Protein AF-A0AAT9S379-F1 (afdb_monomer_lite)

pLDDT: mean 92.5, std 10.93, range [44.72, 98.56]

Structure (mmCIF, N/CA/C/O backbone):
data_AF-A0AAT9S379-F1
#
_entry.id   AF-A0AAT9S379-F1
#
loop_
_atom_site.group_PDB
_atom_site.id
_atom_site.type_symbol
_atom_site.label_atom_id
_atom_site.label_alt_id
_atom_site.label_comp_id
_atom_site.label_asym_id
_atom_site.label_entity_id
_atom_site.label_seq_id
_atom_site.pdbx_PDB_ins_code
_atom_site.Cartn_x
_atom_site.Cartn_y
_atom_site.Cartn_z
_atom_site.occupancy
_atom_site.B_iso_or_equiv
_atom_site.auth_seq_id
_atom_site.auth_comp_id
_atom_site.auth_asym_id
_atom_site.auth_atom_id
_atom_site.pdbx_PDB_model_num
ATOM 1 N N . MET A 1 1 ? 21.542 -2.681 -15.987 1.00 76.50 1 MET A N 1
ATOM 2 C CA . MET A 1 1 ? 21.810 -1.825 -14.808 1.00 76.50 1 MET A CA 1
ATOM 3 C C . MET A 1 1 ? 20.567 -1.821 -13.936 1.00 76.50 1 MET A C 1
ATOM 5 O O . MET A 1 1 ? 19.486 -1.936 -14.499 1.00 76.50 1 MET A O 1
ATOM 9 N N . GLY A 1 2 ? 20.700 -1.738 -12.613 1.00 96.31 2 GLY A N 1
ATOM 10 C CA . GLY A 1 2 ? 19.560 -1.820 -11.698 1.00 96.31 2 GLY A CA 1
ATOM 11 C C . GLY A 1 2 ? 19.837 -1.152 -10.355 1.00 96.31 2 GLY A C 1
ATOM 12 O O . GLY A 1 2 ? 20.977 -0.794 -10.064 1.00 96.31 2 GLY A O 1
ATOM 13 N N . TYR A 1 3 ? 18.779 -1.002 -9.565 1.00 97.56 3 TYR A N 1
ATOM 14 C CA . TYR A 1 3 ? 18.796 -0.407 -8.231 1.00 97.56 3 TYR A CA 1
ATOM 15 C C . TYR A 1 3 ? 18.141 -1.364 -7.233 1.00 97.56 3 TYR A C 1
ATOM 17 O O . TYR A 1 3 ? 17.264 -2.142 -7.608 1.00 97.56 3 TYR A O 1
ATOM 25 N N . ALA A 1 4 ? 18.562 -1.291 -5.970 1.00 97.38 4 ALA A N 1
ATOM 26 C CA . ALA A 1 4 ? 18.000 -2.072 -4.874 1.00 97.38 4 ALA A CA 1
ATOM 27 C C . ALA A 1 4 ? 17.425 -1.137 -3.804 1.00 97.38 4 ALA A C 1
ATOM 29 O O . ALA A 1 4 ? 18.088 -0.190 -3.378 1.00 97.38 4 ALA A O 1
ATOM 30 N N . LEU A 1 5 ? 16.196 -1.419 -3.371 1.00 96.81 5 LEU A N 1
ATOM 31 C CA . LEU A 1 5 ? 15.569 -0.770 -2.224 1.00 96.81 5 LEU A CA 1
ATOM 32 C C . LEU A 1 5 ? 15.766 -1.654 -0.989 1.00 96.81 5 LEU A C 1
ATOM 34 O O . LEU A 1 5 ? 15.334 -2.805 -0.977 1.00 96.81 5 LEU A O 1
ATOM 38 N N . HIS A 1 6 ? 16.388 -1.105 0.052 1.00 97.06 6 HIS A N 1
ATOM 39 C CA . HIS A 1 6 ? 16.580 -1.776 1.336 1.00 97.06 6 HIS A CA 1
ATOM 40 C C . HIS A 1 6 ? 15.665 -1.133 2.392 1.00 97.06 6 HIS A C 1
ATOM 42 O O . HIS A 1 6 ? 15.933 -0.001 2.794 1.00 97.06 6 HIS A O 1
ATOM 48 N N . PRO A 1 7 ? 14.575 -1.794 2.826 1.00 94.44 7 PRO A N 1
ATOM 49 C CA . PRO A 1 7 ? 13.669 -1.234 3.825 1.00 94.44 7 PRO A CA 1
ATOM 50 C C . PRO A 1 7 ? 14.271 -1.290 5.236 1.00 94.44 7 PRO A C 1
ATOM 52 O O . PRO A 1 7 ? 15.012 -2.210 5.572 1.00 94.44 7 PRO A O 1
ATOM 55 N N . GLU A 1 8 ? 13.869 -0.358 6.102 1.00 96.00 8 GLU A N 1
ATOM 56 C CA . GLU A 1 8 ? 14.301 -0.295 7.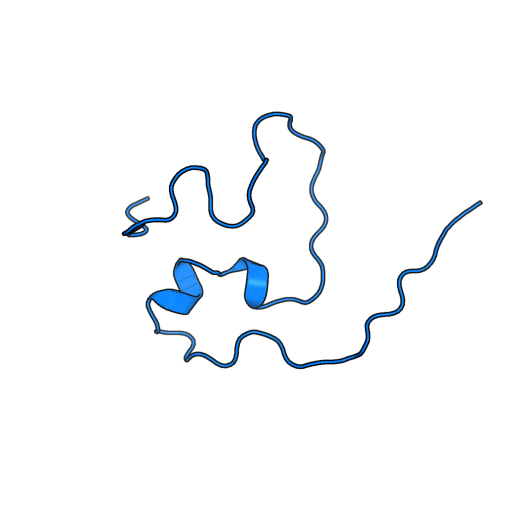511 1.00 96.00 8 GLU A CA 1
ATOM 57 C C . GLU A 1 8 ? 13.715 -1.412 8.402 1.00 96.00 8 GLU A C 1
ATOM 59 O O . GLU A 1 8 ? 14.076 -1.522 9.570 1.00 96.00 8 GLU A O 1
ATOM 64 N N . GLY A 1 9 ? 12.787 -2.230 7.887 1.00 92.56 9 GLY A N 1
ATOM 65 C CA . GLY A 1 9 ? 12.212 -3.366 8.624 1.00 92.56 9 GLY A CA 1
ATOM 66 C C . GLY A 1 9 ? 11.263 -2.986 9.771 1.00 92.56 9 GLY A C 1
ATOM 67 O O . GLY A 1 9 ? 11.115 -3.745 10.726 1.00 92.56 9 GLY A O 1
ATOM 68 N N . ARG A 1 10 ? 10.627 -1.811 9.707 1.00 97.38 10 ARG A N 1
ATOM 69 C CA . ARG A 1 10 ? 9.651 -1.345 10.712 1.00 97.38 10 ARG A CA 1
ATOM 70 C C . ARG A 1 10 ? 8.294 -2.042 10.526 1.00 97.38 10 ARG A C 1
ATOM 72 O O . ARG A 1 10 ? 8.015 -2.453 9.409 1.00 97.38 10 ARG A O 1
ATOM 79 N N . PRO A 1 11 ? 7.434 -2.162 11.554 1.00 96.94 11 PRO A N 1
ATOM 80 C CA . PRO A 1 11 ? 6.123 -2.804 11.411 1.00 96.94 11 PRO A CA 1
ATOM 81 C C . PRO A 1 11 ? 5.185 -2.106 10.409 1.00 96.94 11 PRO A C 1
ATOM 83 O O . PRO A 1 11 ? 5.237 -0.888 10.245 1.00 96.94 11 PRO A O 1
ATOM 86 N N . VAL A 1 12 ? 4.302 -2.890 9.779 1.00 97.38 12 VAL A N 1
ATOM 87 C CA . VAL A 1 12 ? 3.129 -2.407 9.021 1.00 97.38 12 VAL A CA 1
ATOM 88 C C . VAL A 1 12 ? 1.992 -1.980 9.962 1.00 97.38 12 VAL A C 1
ATOM 90 O O . VAL A 1 12 ? 2.140 -2.025 11.185 1.00 97.38 12 VAL A O 1
ATOM 93 N N . LEU A 1 13 ? 0.844 -1.586 9.402 1.00 97.56 13 LEU A N 1
ATOM 94 C CA . LEU A 1 13 ? -0.383 -1.319 10.154 1.00 97.56 13 LEU A CA 1
ATOM 95 C C . LEU A 1 13 ? -0.714 -2.482 11.108 1.00 97.56 13 LEU A C 1
ATOM 97 O O . LEU A 1 13 ? -0.866 -3.623 10.679 1.00 97.56 13 LEU A O 1
ATOM 101 N N . LEU A 1 14 ? -0.844 -2.161 12.398 1.00 98.00 14 LEU A N 1
ATOM 102 C CA . LEU A 1 14 ? -1.125 -3.124 13.475 1.00 98.00 14 LEU A CA 1
ATOM 103 C C . LEU A 1 14 ? -2.612 -3.221 13.840 1.00 98.00 14 LEU A C 1
ATOM 105 O O . LEU A 1 14 ? -2.970 -3.950 14.762 1.00 98.00 14 LEU A O 1
ATOM 109 N N . ALA A 1 15 ? -3.465 -2.438 13.178 1.00 97.69 15 ALA A N 1
ATOM 110 C CA . ALA A 1 15 ? -4.897 -2.439 13.437 1.00 97.69 15 ALA A CA 1
ATOM 111 C C . ALA A 1 15 ? -5.510 -3.814 13.130 1.00 97.69 15 ALA A C 1
ATOM 113 O O . ALA A 1 15 ? -5.029 -4.536 12.255 1.00 97.69 15 ALA A O 1
ATOM 114 N N . ASP A 1 16 ? -6.582 -4.152 13.847 1.00 97.12 16 ASP A N 1
ATOM 115 C CA . ASP A 1 16 ? -7.307 -5.404 13.643 1.00 97.12 16 ASP A CA 1
ATOM 116 C C . ASP A 1 16 ? -7.785 -5.537 12.188 1.00 97.12 16 ASP A C 1
ATOM 118 O O . ASP A 1 16 ? -8.167 -4.548 11.552 1.00 97.12 16 ASP A O 1
ATOM 122 N N . ALA A 1 17 ? -7.779 -6.762 11.663 1.00 93.06 17 ALA A N 1
ATOM 123 C CA . ALA A 1 17 ? -8.171 -7.032 10.285 1.00 93.06 17 ALA A CA 1
ATOM 124 C C . ALA A 1 17 ? -9.628 -6.637 9.979 1.00 93.06 17 ALA A C 1
ATOM 126 O O . ALA A 1 17 ? -9.921 -6.317 8.832 1.00 93.06 17 ALA A O 1
ATOM 127 N N . ALA A 1 18 ? -10.512 -6.625 10.982 1.00 94.56 18 ALA A N 1
ATOM 128 C CA . ALA A 1 18 ? -11.910 -6.209 10.871 1.00 94.56 18 ALA A CA 1
ATOM 129 C C . ALA A 1 18 ? -12.136 -4.711 11.163 1.00 94.56 18 ALA A C 1
ATOM 131 O O . ALA A 1 18 ? -13.276 -4.251 11.224 1.00 94.56 18 ALA A O 1
ATOM 132 N N . SER A 1 19 ? -11.076 -3.932 11.397 1.00 95.06 19 SER A N 1
ATOM 133 C CA . SER A 1 19 ? -11.203 -2.501 11.678 1.00 95.06 19 SER A CA 1
ATOM 134 C C . SER A 1 19 ? -11.445 -1.683 10.405 1.00 95.06 19 SER A C 1
ATOM 136 O O . SER A 1 19 ? -10.780 -1.881 9.394 1.00 95.06 19 SER A O 1
ATOM 138 N N . ALA A 1 20 ? -12.307 -0.666 10.477 1.00 92.31 20 ALA A N 1
ATOM 139 C CA . ALA A 1 20 ? -12.581 0.219 9.335 1.00 92.31 20 ALA A CA 1
ATOM 140 C C . ALA A 1 20 ? -11.328 0.953 8.809 1.00 92.31 20 ALA A C 1
ATOM 142 O O . ALA A 1 20 ? -11.248 1.319 7.638 1.00 92.31 20 ALA A O 1
ATOM 143 N N . ILE A 1 21 ? -10.322 1.174 9.665 1.00 94.06 21 ILE A N 1
ATOM 144 C CA . ILE A 1 21 ? -9.056 1.784 9.241 1.00 94.06 21 ILE A CA 1
ATOM 145 C C . ILE A 1 21 ? -8.231 0.843 8.357 1.00 94.06 21 ILE A C 1
ATOM 147 O O . ILE A 1 21 ? -7.510 1.330 7.489 1.00 94.06 21 ILE A O 1
ATOM 151 N N . ARG A 1 22 ? -8.349 -0.484 8.525 1.00 94.19 22 ARG A N 1
ATOM 152 C CA . ARG A 1 22 ? -7.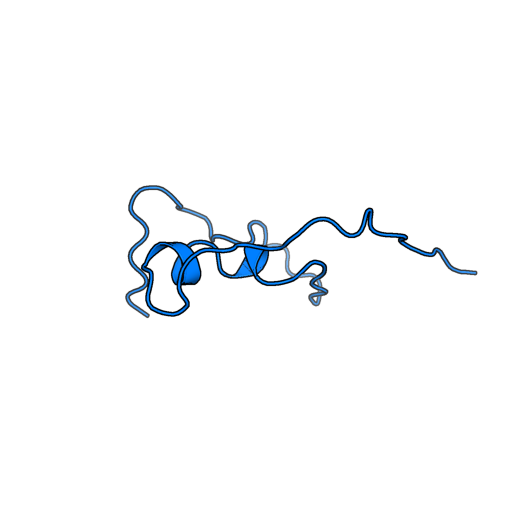694 -1.447 7.632 1.00 94.19 22 ARG A CA 1
ATOM 153 C C . ARG A 1 22 ? -8.167 -1.252 6.195 1.00 94.19 22 ARG A C 1
ATOM 155 O O . ARG A 1 22 ? -7.339 -1.319 5.293 1.00 94.19 22 ARG A O 1
ATOM 162 N N . ASP A 1 23 ? -9.459 -1.004 5.990 1.00 92.50 23 ASP A N 1
ATOM 163 C CA . ASP A 1 23 ? -10.029 -0.832 4.650 1.00 92.50 23 ASP A CA 1
ATOM 164 C C . ASP A 1 23 ? -9.602 0.508 4.050 1.00 92.50 23 ASP A C 1
ATOM 166 O O . ASP A 1 23 ? -9.021 0.556 2.968 1.00 92.50 23 ASP A O 1
ATOM 170 N N . ARG A 1 24 ? -9.736 1.591 4.821 1.00 93.94 24 ARG A N 1
ATOM 171 C CA . ARG A 1 24 ? -9.363 2.946 4.382 1.00 93.94 24 ARG A CA 1
ATOM 172 C C . ARG A 1 24 ? -7.861 3.139 4.145 1.00 93.94 24 ARG A C 1
ATOM 174 O O . ARG A 1 24 ? -7.468 4.034 3.403 1.00 93.94 24 ARG A O 1
ATOM 181 N N . ALA A 1 25 ? -7.015 2.344 4.800 1.00 95.56 25 ALA A N 1
ATOM 182 C CA . ALA A 1 25 ? -5.558 2.431 4.717 1.00 95.56 25 ALA A CA 1
ATOM 183 C C . ALA A 1 25 ? -4.916 1.092 4.318 1.00 95.56 25 ALA A C 1
ATOM 185 O O . ALA A 1 25 ? -3.844 0.739 4.815 1.00 95.56 25 ALA A O 1
ATOM 186 N N . ALA A 1 26 ? -5.543 0.347 3.401 1.00 96.12 26 ALA A N 1
ATOM 187 C CA . ALA A 1 26 ? -5.076 -0.976 2.978 1.00 96.12 26 ALA A CA 1
ATOM 188 C C . ALA A 1 26 ? -3.605 -0.986 2.517 1.00 96.12 26 ALA A C 1
ATOM 190 O O . ALA A 1 26 ? -2.876 -1.949 2.777 1.00 96.12 26 ALA A O 1
ATOM 191 N N . PHE A 1 27 ? -3.130 0.110 1.915 1.00 96.69 27 PHE A N 1
ATOM 192 C CA . PHE A 1 27 ? -1.735 0.267 1.493 1.00 96.69 27 PHE A CA 1
ATOM 193 C C . PHE A 1 27 ? -0.732 0.116 2.647 1.00 96.69 27 PHE A C 1
ATOM 195 O O . PHE A 1 27 ? 0.363 -0.405 2.442 1.00 96.69 27 PHE A O 1
ATOM 202 N N . ALA A 1 28 ? -1.114 0.501 3.868 1.00 97.44 28 ALA A N 1
ATOM 203 C CA . ALA A 1 28 ? -0.263 0.432 5.050 1.00 97.44 28 ALA A CA 1
ATOM 204 C C . ALA A 1 28 ? -0.084 -1.001 5.585 1.00 97.44 28 ALA A C 1
ATOM 206 O O . ALA A 1 28 ? 0.707 -1.209 6.502 1.00 97.44 28 ALA A O 1
ATOM 207 N N . THR A 1 29 ? -0.789 -1.997 5.028 1.00 97.25 29 THR A N 1
ATOM 208 C CA . THR A 1 29 ? -0.685 -3.418 5.423 1.00 97.25 29 THR A CA 1
ATOM 209 C C . THR A 1 29 ? 0.500 -4.153 4.785 1.00 97.25 29 THR A C 1
ATOM 211 O O . THR A 1 29 ? 0.768 -5.309 5.125 1.00 97.25 29 THR A O 1
ATOM 214 N N . LYS A 1 30 ? 1.224 -3.507 3.861 1.00 97.12 30 LYS A N 1
ATOM 215 C CA . LYS A 1 30 ? 2.403 -4.043 3.163 1.00 97.12 30 LYS A CA 1
ATOM 216 C C . LYS A 1 30 ? 3.493 -2.973 3.076 1.00 97.12 30 LYS A C 1
ATOM 218 O O . LYS A 1 30 ? 3.202 -1.784 3.074 1.00 97.12 30 LYS A O 1
ATOM 223 N N . HIS A 1 31 ? 4.753 -3.396 2.966 1.00 97.12 31 HIS A N 1
ATOM 224 C CA . HIS A 1 31 ? 5.892 -2.475 2.839 1.00 97.12 31 HIS A CA 1
ATOM 225 C C . HIS A 1 31 ? 6.100 -1.915 1.431 1.00 97.12 31 HIS A C 1
ATOM 227 O O . HIS A 1 31 ? 6.696 -0.853 1.289 1.00 97.12 31 HIS A O 1
ATOM 233 N N . LEU A 1 32 ? 5.671 -2.642 0.399 1.00 96.94 32 LEU A N 1
ATOM 234 C CA . LEU A 1 32 ? 5.924 -2.285 -0.990 1.00 96.94 32 LEU A CA 1
ATOM 235 C C . LEU A 1 32 ? 4.759 -2.727 -1.871 1.00 96.94 32 LEU A C 1
ATOM 237 O O . LEU A 1 32 ? 4.265 -3.847 -1.738 1.00 96.94 32 LEU A O 1
ATOM 241 N N . TRP A 1 33 ? 4.398 -1.845 -2.796 1.00 97.88 33 TRP A N 1
ATOM 242 C CA . TRP A 1 33 ? 3.450 -2.072 -3.878 1.00 97.88 33 TRP A CA 1
ATOM 243 C C . TRP A 1 33 ? 4.112 -1.644 -5.186 1.00 97.88 33 TRP A C 1
ATOM 245 O O . TRP A 1 33 ? 4.939 -0.732 -5.195 1.00 97.88 33 TRP A O 1
ATOM 255 N N . VAL A 1 34 ? 3.758 -2.308 -6.280 1.00 97.94 34 VAL A N 1
ATOM 256 C CA . VAL A 1 34 ? 4.183 -1.938 -7.631 1.00 97.94 34 VAL A CA 1
ATOM 257 C C . VAL A 1 34 ? 2.954 -2.025 -8.517 1.00 97.94 34 VAL A C 1
ATOM 259 O O . VAL A 1 34 ? 2.291 -3.061 -8.536 1.00 97.94 34 VAL A O 1
ATOM 262 N N . THR A 1 35 ? 2.655 -0.949 -9.233 1.00 97.81 35 THR A N 1
ATOM 263 C CA . THR A 1 35 ? 1.538 -0.869 -10.175 1.00 97.81 35 THR A CA 1
ATOM 264 C C . THR A 1 35 ? 2.063 -0.604 -11.581 1.00 97.81 35 THR A C 1
ATOM 266 O O . THR A 1 35 ? 3.194 -0.143 -11.771 1.00 97.81 35 THR A O 1
ATOM 269 N N . ALA A 1 36 ? 1.247 -0.924 -12.584 1.00 98.56 36 ALA A N 1
ATOM 270 C CA . ALA A 1 36 ? 1.439 -0.332 -13.898 1.00 98.56 36 ALA A CA 1
ATOM 271 C C . ALA A 1 36 ? 1.164 1.175 -13.791 1.00 98.56 36 ALA A C 1
ATOM 273 O O . ALA A 1 36 ? 0.346 1.599 -12.981 1.00 98.56 36 ALA A O 1
ATOM 274 N N . TYR A 1 37 ? 1.863 1.983 -14.585 1.00 98.06 37 TYR A N 1
ATOM 275 C CA . TYR A 1 37 ? 1.615 3.419 -14.587 1.00 98.06 37 TYR A CA 1
ATOM 276 C C . TYR A 1 37 ? 0.221 3.728 -15.143 1.00 98.06 37 TYR A C 1
ATOM 278 O O . TYR A 1 37 ? -0.085 3.343 -16.272 1.00 98.06 37 TYR A O 1
ATOM 286 N N . ASP A 1 38 ? -0.551 4.489 -14.374 1.00 98.25 38 ASP A N 1
ATOM 287 C CA . ASP A 1 38 ? -1.803 5.114 -14.780 1.00 98.25 38 ASP A CA 1
ATOM 288 C C . ASP A 1 38 ? -1.804 6.571 -14.260 1.00 98.25 38 ASP A C 1
ATOM 290 O O . ASP A 1 38 ? -1.541 6.791 -13.072 1.00 98.25 38 ASP A O 1
ATOM 294 N N . PRO A 1 39 ? -2.021 7.592 -15.115 1.00 97.88 39 PRO A N 1
ATOM 295 C CA . PRO A 1 39 ? -2.029 8.997 -14.693 1.00 97.88 39 PRO A CA 1
ATOM 296 C C . PRO A 1 39 ? -3.132 9.356 -13.682 1.00 97.88 39 PRO A C 1
ATOM 298 O O . PRO A 1 39 ? -3.032 10.409 -13.034 1.00 97.88 39 PRO A O 1
ATOM 301 N N . ASP A 1 40 ? -4.169 8.530 -13.546 1.00 97.94 40 ASP A N 1
ATOM 302 C CA . ASP A 1 40 ? -5.277 8.748 -12.617 1.00 97.94 40 ASP A CA 1
ATOM 303 C C . ASP A 1 40 ? -5.077 8.026 -11.270 1.00 97.94 40 ASP A C 1
ATOM 305 O O . ASP A 1 40 ? -5.607 8.474 -10.254 1.00 97.94 40 ASP A O 1
ATOM 309 N N . GLU A 1 41 ? -4.211 7.010 -11.191 1.00 97.69 41 GLU A N 1
ATOM 310 C CA . GLU A 1 41 ? -3.864 6.319 -9.938 1.00 97.69 41 GLU A CA 1
ATOM 311 C C . GLU A 1 41 ? -2.798 7.081 -9.128 1.00 97.69 41 GLU A C 1
ATOM 313 O O . GLU A 1 41 ? -1.626 6.707 -9.047 1.00 97.69 41 GLU A O 1
ATOM 318 N N . ARG A 1 42 ? -3.204 8.196 -8.513 1.00 96.62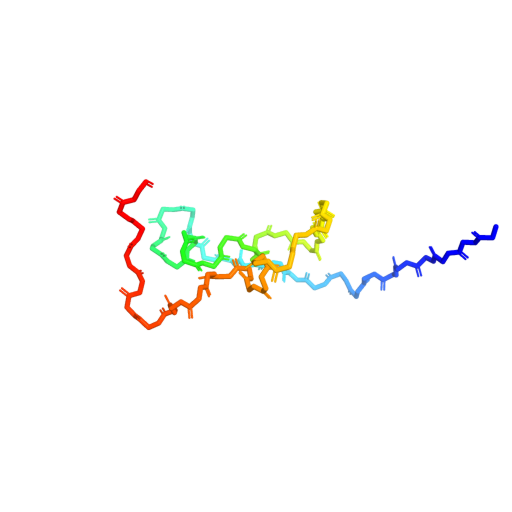 42 ARG A N 1
ATOM 319 C CA . ARG A 1 42 ? -2.269 9.123 -7.843 1.00 96.62 42 ARG A CA 1
ATOM 320 C C . ARG A 1 42 ? -2.081 8.865 -6.353 1.00 96.62 42 ARG A C 1
ATOM 322 O O . ARG A 1 42 ? -1.030 9.203 -5.805 1.00 96.62 42 ARG A O 1
ATOM 329 N N . TYR A 1 43 ? -3.090 8.304 -5.689 1.00 96.69 43 TYR A N 1
ATOM 330 C CA . TYR A 1 43 ? -3.137 8.208 -4.230 1.00 96.69 43 TYR A CA 1
ATOM 331 C C . TYR A 1 43 ? -3.542 6.802 -3.776 1.00 96.69 43 TYR A C 1
ATOM 333 O O . TYR A 1 43 ? -4.601 6.316 -4.166 1.00 96.69 43 TYR A O 1
ATOM 341 N N . PRO A 1 44 ? -2.776 6.159 -2.877 1.00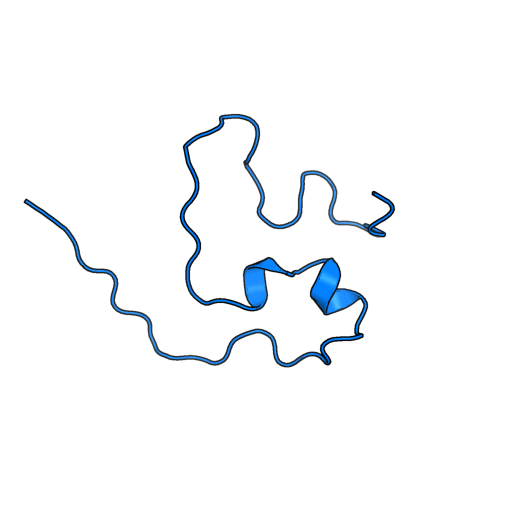 95.94 44 PRO A N 1
ATOM 342 C CA . PRO A 1 44 ? -3.063 4.794 -2.431 1.00 95.94 44 PRO A CA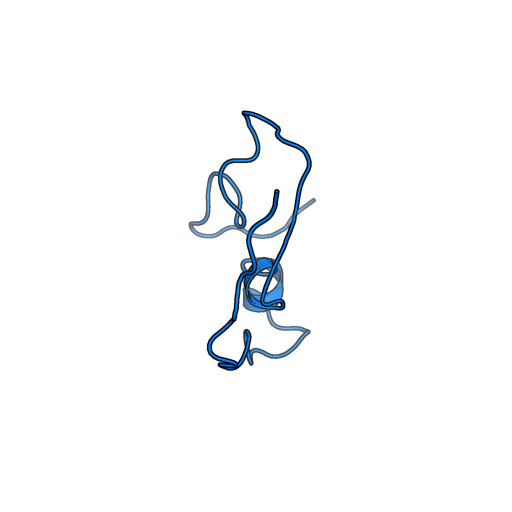 1
ATOM 343 C C . PRO A 1 44 ? -4.302 4.681 -1.523 1.00 95.94 44 PRO A C 1
ATOM 345 O O . PRO A 1 44 ? -4.689 3.576 -1.155 1.00 95.94 44 PRO A O 1
ATOM 348 N N . ALA A 1 45 ? -4.892 5.815 -1.132 1.00 95.12 45 ALA A N 1
ATOM 349 C CA . ALA A 1 45 ? -6.124 5.910 -0.350 1.00 95.12 45 ALA A CA 1
ATOM 350 C C . ALA A 1 45 ? -7.296 6.517 -1.155 1.00 95.12 45 ALA A C 1
ATOM 352 O O . ALA A 1 45 ? -8.325 6.850 -0.570 1.00 95.12 45 ALA A O 1
ATOM 353 N N . GLY A 1 46 ? -7.133 6.687 -2.474 1.00 93.56 46 GLY A N 1
ATOM 354 C CA . GLY A 1 46 ? -8.097 7.361 -3.347 1.00 93.56 46 GLY A CA 1
ATOM 355 C C . GLY A 1 46 ? -8.028 8.892 -3.287 1.00 93.56 46 GLY A C 1
ATOM 356 O O . GLY A 1 46 ? -7.255 9.473 -2.524 1.00 93.56 46 GLY A O 1
ATOM 357 N N . ASP A 1 47 ? -8.847 9.546 -4.112 1.00 94.88 47 ASP A N 1
ATOM 358 C CA . ASP A 1 47 ? -8.840 11.008 -4.276 1.00 94.88 47 ASP A CA 1
ATOM 359 C C . ASP A 1 47 ? -9.435 11.768 -3.078 1.00 94.88 47 ASP A C 1
ATOM 361 O O . ASP A 1 47 ? -9.027 12.893 -2.785 1.00 94.88 47 ASP A O 1
ATOM 365 N N . PHE A 1 48 ? -10.387 11.156 -2.363 1.00 94.19 48 PHE A N 1
ATOM 366 C CA . PHE A 1 48 ? -11.101 11.774 -1.244 1.00 94.19 48 PHE A CA 1
ATOM 367 C C . PHE A 1 48 ? -11.041 10.884 -0.002 1.00 94.19 48 PHE A C 1
A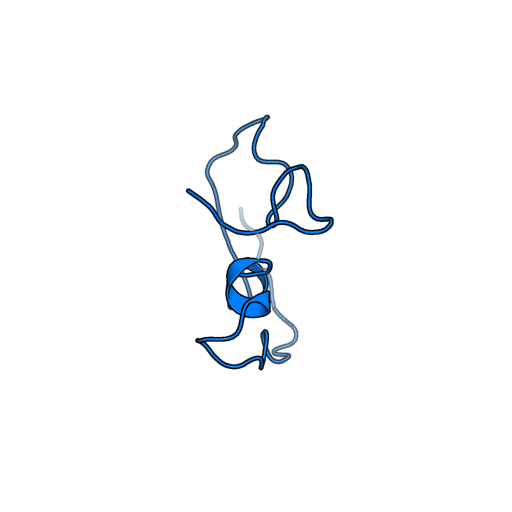TOM 369 O O . PHE A 1 48 ? -11.758 9.894 0.117 1.00 94.19 48 PHE A O 1
ATOM 376 N N . VAL A 1 49 ? -10.171 11.254 0.940 1.00 91.88 49 VAL A N 1
ATOM 377 C CA . VAL A 1 49 ? -9.879 10.442 2.135 1.00 91.88 49 VAL A CA 1
ATOM 378 C C . VAL A 1 49 ? -10.779 10.793 3.320 1.00 91.88 49 VAL A C 1
ATOM 380 O O . VAL A 1 49 ? -11.036 9.939 4.177 1.00 91.88 49 VAL A O 1
ATOM 383 N N . ASP A 1 50 ? -11.248 12.040 3.409 1.00 91.88 50 ASP A N 1
ATOM 384 C CA . ASP A 1 50 ? -12.085 12.458 4.532 1.00 91.88 50 ASP A CA 1
ATOM 385 C C . ASP A 1 50 ? -13.414 11.698 4.519 1.00 91.88 50 ASP A C 1
ATOM 387 O O . ASP A 1 50 ? -14.115 11.657 3.513 1.00 91.88 50 ASP A O 1
ATOM 391 N N . GLN A 1 51 ? -13.710 11.048 5.644 1.00 88.19 51 GLN A N 1
ATOM 392 C CA . GLN A 1 51 ? -14.872 10.174 5.837 1.00 88.19 51 GLN A CA 1
ATOM 393 C C . GLN A 1 51 ? -15.107 9.124 4.740 1.00 88.19 51 GLN A C 1
ATOM 395 O O . GLN A 1 51 ? -16.242 8.686 4.557 1.00 88.19 51 GLN A O 1
ATOM 400 N N . SER A 1 52 ? -14.056 8.677 4.041 1.00 82.44 52 SER A N 1
ATOM 401 C CA . SER A 1 52 ? -14.192 7.594 3.069 1.00 82.44 52 SER A CA 1
ATOM 402 C C . SER A 1 52 ? -14.788 6.354 3.744 1.00 82.44 52 SER A C 1
ATOM 404 O O . SER A 1 52 ? -14.189 5.757 4.640 1.00 82.44 52 SER A O 1
ATOM 406 N N . CYS A 1 53 ? -16.009 6.000 3.350 1.00 67.50 53 CYS A N 1
ATOM 407 C CA . CYS A 1 53 ? -16.601 4.706 3.643 1.00 67.50 53 CYS A CA 1
ATOM 408 C C . CYS A 1 53 ? -16.501 3.897 2.357 1.00 67.50 53 CYS A C 1
ATOM 410 O O . CYS A 1 53 ? -16.915 4.363 1.296 1.00 67.50 53 CYS A O 1
ATOM 412 N N . ASP A 1 54 ? -15.863 2.736 2.434 1.00 62.66 54 ASP A N 1
ATOM 413 C CA . ASP A 1 54 ? -15.773 1.849 1.284 1.00 62.66 54 ASP A CA 1
ATOM 414 C C . ASP A 1 54 ? -17.190 1.308 1.022 1.00 62.66 54 ASP A C 1
ATOM 416 O O . ASP A 1 54 ? -17.754 0.592 1.851 1.00 62.66 54 ASP A O 1
ATOM 420 N N . LEU A 1 55 ? -17.823 1.770 -0.059 1.00 51.06 55 LEU A N 1
ATOM 421 C CA . LEU A 1 55 ? -19.198 1.430 -0.464 1.00 51.06 55 LEU A CA 1
ATOM 422 C C . LEU A 1 55 ? -19.243 0.796 -1.866 1.00 51.06 55 LEU A C 1
ATOM 424 O O . LEU A 1 55 ? -20.305 0.780 -2.491 1.00 51.06 55 LEU A O 1
ATOM 428 N N . THR A 1 56 ? -18.114 0.279 -2.363 1.00 44.72 56 THR A N 1
ATOM 429 C CA . THR A 1 56 ? -18.019 -0.316 -3.708 1.00 44.72 56 THR A CA 1
ATOM 430 C C . THR A 1 56 ? -17.417 -1.709 -3.667 1.00 44.72 56 THR A C 1
ATOM 432 O O . THR A 1 56 ? -16.454 -1.906 -2.899 1.00 44.72 56 THR A O 1
#

Foldseek 3Di:
DDDDDDDPPDDFDPDDPPDQVCVQPVVSNDDDDDDDDDPLPDDPNDDDSVVDDPPD

Sequence (56 aa):
MGYALHPEGRPVLLADAASAIRDRAAFATKHLWVTAYDPDERYPAGDFVDQSCDLT

Secondary structure (DSSP, 8-state):
--------------S-TTSHHHHHTGGGGSS-------TT---TT-S--TT-----

Radius of gyration: 14.05 Å; chains: 1; bounding box: 41×20×28 Å